Protein AF-A0A9P6Y778-F1 (afdb_monomer_lite)

Sequence (67 aa):
MRAISNDKVNSIYSLLRSKKSNSKVAKQVGVSRTTVQKYRSSLKMSGNVNEAGRPSLISQRMVNYTR

Radius of gyration: 14.43 Å; chains: 1; bounding box: 33×19×43 Å

Organism: NCBI:txid936053

Structure (mmCIF, N/CA/C/O backbone):
data_AF-A0A9P6Y778-F1
#
_entry.id   AF-A0A9P6Y778-F1
#
loop_
_atom_site.group_PDB
_atom_site.id
_atom_site.type_symbol
_atom_site.label_atom_id
_atom_site.label_alt_id
_atom_site.label_comp_id
_atom_site.label_asym_id
_at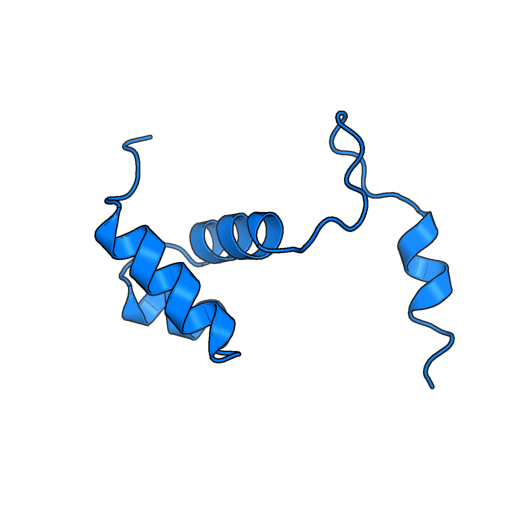om_site.label_entity_id
_atom_site.label_seq_id
_atom_site.pdbx_PDB_ins_code
_atom_site.Cartn_x
_atom_site.Cartn_y
_atom_site.Cartn_z
_atom_site.occupancy
_atom_site.B_iso_or_equiv
_atom_site.auth_seq_id
_atom_site.auth_comp_id
_atom_site.auth_asym_id
_atom_site.auth_atom_id
_atom_site.pdbx_PDB_model_num
ATOM 1 N N . MET A 1 1 ? 4.934 -3.493 -19.131 1.00 47.31 1 MET A N 1
ATOM 2 C CA . MET A 1 1 ? 3.889 -3.147 -18.135 1.00 47.31 1 MET A CA 1
ATOM 3 C C . MET A 1 1 ? 3.416 -1.731 -18.420 1.00 47.31 1 MET A C 1
ATOM 5 O O . MET A 1 1 ? 4.267 -0.860 -18.521 1.00 47.31 1 MET A O 1
ATOM 9 N N . ARG A 1 2 ? 2.106 -1.485 -18.570 1.00 56.69 2 ARG A N 1
ATOM 10 C CA . ARG A 1 2 ? 1.583 -0.107 -18.588 1.00 56.69 2 ARG A CA 1
ATOM 11 C C . ARG A 1 2 ? 1.723 0.482 -17.185 1.00 56.69 2 ARG A C 1
ATOM 13 O O . ARG A 1 2 ? 1.413 -0.202 -16.208 1.00 56.69 2 ARG A O 1
ATOM 20 N N . ALA A 1 3 ? 2.205 1.718 -17.096 1.00 67.69 3 ALA A N 1
ATOM 21 C CA . ALA A 1 3 ? 2.226 2.449 -15.839 1.00 67.69 3 ALA A CA 1
ATOM 22 C C . ALA A 1 3 ? 0.790 2.578 -15.302 1.00 67.69 3 ALA A C 1
ATOM 24 O O . ALA A 1 3 ? -0.160 2.761 -16.066 1.00 67.69 3 ALA A O 1
ATOM 25 N N . ILE A 1 4 ? 0.622 2.420 -13.992 1.00 76.69 4 ILE A N 1
ATOM 26 C CA . ILE A 1 4 ? -0.664 2.653 -13.329 1.00 76.69 4 ILE A CA 1
ATOM 27 C C . ILE A 1 4 ? -0.986 4.153 -13.403 1.00 76.69 4 ILE A C 1
ATOM 29 O O . ILE A 1 4 ? -0.079 4.969 -13.265 1.00 76.69 4 ILE A O 1
ATOM 33 N N . SER A 1 5 ? -2.263 4.513 -13.600 1.00 85.06 5 SER A N 1
ATOM 34 C CA . SER A 1 5 ? -2.689 5.925 -13.596 1.00 85.06 5 SER A CA 1
ATOM 35 C C . SER A 1 5 ? -2.346 6.607 -12.272 1.00 85.06 5 SER A C 1
ATOM 37 O O . SER A 1 5 ? -2.515 6.007 -11.204 1.00 85.06 5 SER A O 1
ATOM 39 N N . ASN A 1 6 ? -1.957 7.879 -12.333 1.00 82.38 6 ASN A N 1
ATOM 40 C CA . ASN A 1 6 ? -1.646 8.689 -11.155 1.00 82.38 6 ASN A CA 1
ATOM 41 C C . ASN A 1 6 ? -2.803 8.712 -10.134 1.00 82.38 6 ASN A C 1
ATOM 43 O O . ASN A 1 6 ? -2.559 8.645 -8.931 1.00 82.38 6 ASN A O 1
ATOM 47 N N . ASP A 1 7 ? -4.062 8.670 -10.579 1.00 85.62 7 ASP A N 1
ATOM 48 C CA . ASP A 1 7 ? -5.241 8.627 -9.693 1.00 85.62 7 ASP A CA 1
ATOM 49 C C . ASP A 1 7 ? -5.288 7.365 -8.826 1.00 85.62 7 ASP A C 1
ATOM 51 O O . ASP A 1 7 ? -5.592 7.401 -7.627 1.00 85.62 7 ASP A O 1
ATOM 55 N N . LYS A 1 8 ? -4.943 6.221 -9.427 1.00 86.38 8 LYS A N 1
ATOM 56 C CA . LYS A 1 8 ? -4.882 4.936 -8.722 1.00 86.38 8 LYS A CA 1
ATOM 57 C C . LYS A 1 8 ? -3.727 4.930 -7.731 1.00 86.38 8 LYS A C 1
ATOM 59 O O . LYS A 1 8 ? -3.880 4.415 -6.627 1.00 86.38 8 LYS A O 1
ATOM 64 N N . VAL A 1 9 ? -2.599 5.532 -8.101 1.00 85.75 9 VAL A N 1
ATOM 65 C CA . VAL A 1 9 ? -1.436 5.695 -7.223 1.00 85.75 9 VAL A CA 1
ATOM 66 C C . VAL A 1 9 ? -1.800 6.537 -5.991 1.00 85.75 9 VAL A C 1
ATOM 68 O O . VAL A 1 9 ? -1.615 6.073 -4.866 1.00 85.75 9 VAL A O 1
ATOM 71 N N . ASN A 1 10 ? -2.422 7.704 -6.180 1.00 87.25 10 ASN A N 1
ATOM 72 C CA . ASN A 1 10 ? -2.888 8.566 -5.085 1.00 87.25 10 ASN A CA 1
ATOM 73 C C . ASN A 1 10 ? -3.905 7.857 -4.180 1.00 87.25 10 ASN A C 1
ATOM 75 O O . ASN A 1 10 ? -3.822 7.937 -2.953 1.00 87.25 10 ASN A O 1
ATOM 79 N N . SER A 1 11 ? -4.820 7.086 -4.772 1.00 88.88 11 SER A N 1
ATOM 80 C CA . SER A 1 11 ? -5.785 6.282 -4.019 1.00 88.88 11 SER A CA 1
ATOM 81 C C . SER A 1 11 ? -5.102 5.206 -3.165 1.00 88.88 11 SER A C 1
ATOM 83 O O . SER A 1 11 ? -5.454 5.036 -1.997 1.00 88.88 11 SER A O 1
ATOM 85 N N . ILE A 1 12 ? -4.093 4.505 -3.700 1.00 87.69 12 ILE A N 1
ATOM 86 C CA . ILE A 1 12 ? -3.292 3.529 -2.939 1.00 87.69 12 ILE A CA 1
ATOM 87 C C . ILE A 1 12 ? -2.604 4.217 -1.755 1.00 87.69 12 ILE A C 1
ATOM 89 O O . ILE A 1 12 ? -2.691 3.711 -0.634 1.00 87.69 12 ILE A O 1
ATOM 93 N N . TYR A 1 13 ? -1.969 5.371 -1.980 1.00 86.38 13 TYR A N 1
ATOM 94 C CA . TYR A 1 13 ? -1.276 6.137 -0.940 1.00 86.38 13 TYR A CA 1
ATOM 95 C C . TYR A 1 13 ? -2.207 6.546 0.208 1.00 86.38 13 TYR A C 1
ATOM 97 O O . TYR A 1 13 ? -1.928 6.237 1.371 1.00 86.38 13 TYR A O 1
ATOM 105 N N . SER A 1 14 ? -3.343 7.171 -0.107 1.00 87.75 14 SER A N 1
ATOM 106 C CA . SER A 1 14 ? -4.325 7.605 0.893 1.00 87.75 14 SER A CA 1
ATOM 107 C C . SER A 1 14 ? -4.868 6.430 1.711 1.00 87.75 14 SER A C 1
ATOM 109 O O . SER A 1 14 ? -4.935 6.496 2.938 1.00 87.75 14 SER A O 1
ATOM 111 N N . LEU A 1 15 ? -5.187 5.309 1.054 1.00 87.38 15 LEU A N 1
ATOM 112 C CA . LEU A 1 15 ? -5.743 4.130 1.722 1.00 87.38 15 LEU A CA 1
ATOM 113 C C . LEU A 1 15 ? -4.723 3.400 2.606 1.00 87.38 15 LEU A C 1
ATOM 115 O O . LEU A 1 15 ? -5.093 2.877 3.662 1.00 87.38 15 LEU A O 1
ATOM 119 N N . LEU A 1 16 ? -3.451 3.366 2.201 1.00 85.06 16 LEU A N 1
ATOM 120 C CA . LEU A 1 16 ? -2.369 2.815 3.019 1.00 85.06 16 LEU A CA 1
ATOM 121 C C . LEU A 1 16 ? -2.099 3.680 4.257 1.00 85.06 16 LEU A C 1
ATOM 123 O O . LEU A 1 16 ? -1.875 3.128 5.336 1.00 85.06 16 LEU A O 1
ATOM 127 N N . ARG A 1 17 ? -2.196 5.013 4.138 1.00 83.19 17 ARG A N 1
ATOM 128 C CA . ARG A 1 17 ? -2.067 5.942 5.275 1.00 83.19 17 ARG A CA 1
ATOM 129 C C . ARG A 1 17 ? -3.177 5.749 6.311 1.00 83.19 17 ARG A C 1
ATOM 131 O O . ARG A 1 17 ? -2.912 5.825 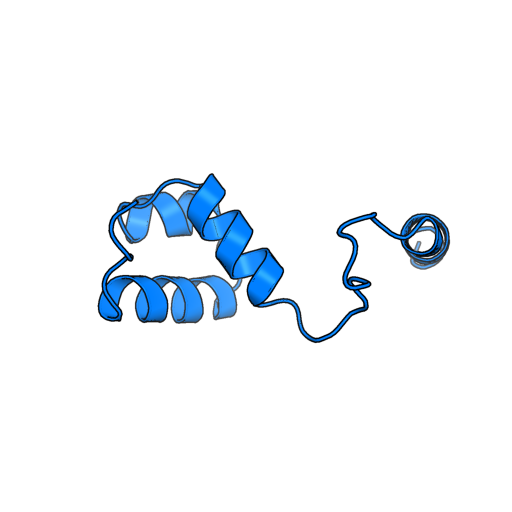7.506 1.00 83.19 17 ARG A O 1
ATOM 138 N N . SER A 1 18 ? -4.382 5.376 5.880 1.00 83.75 18 SER A N 1
ATOM 139 C CA . SER A 1 18 ? -5.492 4.979 6.763 1.00 83.75 18 SER A CA 1
ATOM 140 C C . SER A 1 18 ? -5.333 3.587 7.407 1.00 83.75 18 SER A C 1
ATOM 142 O O . SER A 1 18 ? -6.315 3.027 7.892 1.00 83.75 18 SER A O 1
ATOM 144 N N . LYS A 1 19 ? -4.133 2.984 7.384 1.00 78.88 19 LYS A N 1
ATOM 145 C CA . LYS A 1 19 ? -3.813 1.659 7.956 1.00 78.88 19 LYS A CA 1
ATOM 146 C C . LYS A 1 19 ? -4.692 0.503 7.442 1.00 78.88 19 LYS A C 1
ATOM 148 O O . LYS A 1 19 ? -4.824 -0.525 8.107 1.00 78.88 19 LYS A O 1
ATOM 153 N N . LYS A 1 20 ? -5.268 0.614 6.237 1.00 80.38 20 LYS A N 1
ATOM 154 C CA . LYS A 1 20 ? -6.035 -0.486 5.625 1.00 80.38 20 LYS A CA 1
ATOM 155 C C . LYS A 1 20 ? -5.116 -1.646 5.219 1.00 80.38 20 LYS A C 1
ATOM 157 O O . LYS A 1 20 ? -3.952 -1.462 4.860 1.00 80.38 20 LYS A O 1
ATOM 162 N N . SER A 1 21 ? -5.651 -2.867 5.241 1.00 87.06 21 SER A N 1
ATOM 163 C CA . SER A 1 21 ? -4.929 -4.059 4.784 1.00 87.06 21 SER A CA 1
ATOM 164 C C . SER A 1 21 ? -4.725 -4.043 3.265 1.00 87.06 21 SER A C 1
ATOM 166 O O . SER A 1 21 ? -5.595 -3.601 2.514 1.00 87.06 21 SER A O 1
ATOM 168 N N . ASN A 1 22 ? -3.598 -4.582 2.790 1.00 86.44 22 ASN A N 1
ATOM 169 C CA . ASN A 1 22 ? -3.242 -4.551 1.362 1.00 86.44 22 ASN A CA 1
ATOM 170 C C . ASN A 1 22 ? -4.315 -5.197 0.477 1.00 86.44 22 ASN A C 1
ATOM 172 O O . ASN A 1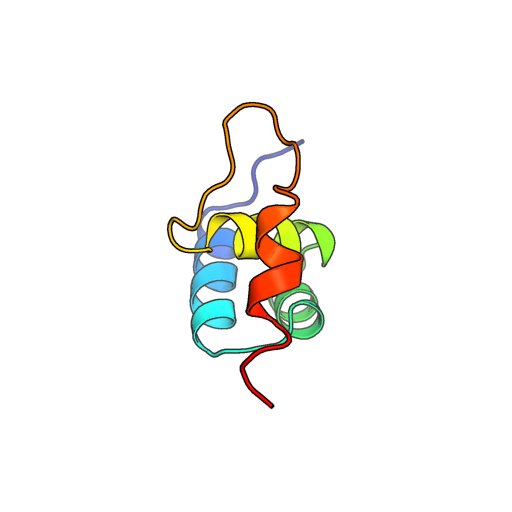 22 ? -4.590 -4.709 -0.614 1.00 86.44 22 ASN A O 1
ATOM 176 N N . SER A 1 23 ? -4.949 -6.269 0.959 1.00 90.00 23 SER A N 1
ATOM 177 C CA . SER A 1 23 ? -6.039 -6.951 0.257 1.00 90.00 23 SER A CA 1
ATOM 178 C C . SER A 1 23 ? -7.265 -6.053 0.080 1.00 90.00 23 SER A C 1
ATOM 180 O O . SER A 1 23 ? -7.902 -6.089 -0.969 1.00 90.00 23 SER A O 1
ATOM 182 N N . LYS A 1 24 ? -7.589 -5.223 1.080 1.00 90.19 24 LYS A N 1
ATOM 183 C CA . LYS A 1 24 ? -8.721 -4.291 1.017 1.00 90.19 24 LYS A CA 1
ATOM 184 C C . LYS A 1 24 ? -8.424 -3.126 0.075 1.00 90.19 24 LYS A C 1
ATOM 186 O O . LYS A 1 24 ? -9.276 -2.774 -0.731 1.00 90.19 24 LYS A O 1
ATOM 191 N N . VAL A 1 25 ? -7.202 -2.592 0.118 1.00 90.44 25 VAL A N 1
ATOM 192 C CA . VAL A 1 25 ? -6.742 -1.541 -0.808 1.00 90.44 25 VAL A CA 1
ATOM 193 C C . VAL A 1 25 ? -6.753 -2.037 -2.256 1.00 90.44 25 VAL A C 1
ATOM 195 O O . VAL A 1 25 ? -7.270 -1.356 -3.132 1.00 90.44 25 VAL A O 1
ATOM 198 N N . ALA A 1 26 ? -6.256 -3.251 -2.499 1.00 91.88 26 ALA A N 1
ATOM 199 C CA . ALA A 1 26 ? -6.232 -3.872 -3.822 1.00 91.88 26 ALA A CA 1
ATOM 200 C C . ALA A 1 26 ? -7.637 -4.001 -4.428 1.00 91.88 26 ALA A C 1
ATOM 202 O O . ALA A 1 26 ? -7.863 -3.568 -5.558 1.00 91.88 26 ALA A O 1
ATOM 203 N N . LYS A 1 27 ? -8.590 -4.524 -3.642 1.00 93.62 27 LYS A N 1
ATOM 204 C CA . LYS A 1 27 ? -10.001 -4.628 -4.041 1.00 93.62 27 LYS A CA 1
ATOM 205 C C . LYS A 1 27 ? -10.624 -3.258 -4.308 1.00 93.62 27 LYS A C 1
ATOM 207 O O . LYS A 1 27 ? -11.338 -3.106 -5.286 1.00 93.62 27 LYS A O 1
ATOM 212 N N . GLN A 1 28 ? -10.330 -2.269 -3.464 1.00 91.62 28 GLN A N 1
ATOM 213 C CA . GLN A 1 28 ? -10.917 -0.934 -3.570 1.00 91.62 28 GLN A CA 1
ATOM 214 C C . GLN A 1 28 ? -10.393 -0.142 -4.782 1.00 91.62 28 GLN A C 1
ATOM 216 O O . GLN A 1 28 ? -11.145 0.619 -5.376 1.00 91.62 28 GLN A O 1
ATOM 221 N N . VAL A 1 29 ? -9.123 -0.316 -5.158 1.00 90.81 29 VAL A N 1
ATOM 222 C CA . VAL A 1 29 ? -8.492 0.425 -6.271 1.00 90.81 29 VAL A CA 1
ATOM 223 C C . VAL A 1 29 ? -8.545 -0.351 -7.600 1.00 90.81 29 VAL A C 1
ATOM 225 O O . VAL A 1 29 ? -8.301 0.209 -8.670 1.00 90.81 29 VAL A O 1
ATOM 228 N N . GLY A 1 30 ? -8.857 -1.650 -7.561 1.00 91.81 30 GLY A N 1
ATOM 229 C CA . GLY A 1 30 ? -8.851 -2.507 -8.748 1.00 91.81 30 GLY A CA 1
ATOM 230 C C . GLY A 1 30 ? -7.433 -2.771 -9.259 1.00 91.81 30 GLY A C 1
ATOM 231 O O . GLY A 1 30 ? -7.150 -2.623 -10.448 1.00 91.81 30 GLY A O 1
ATOM 232 N N . VAL A 1 31 ? -6.517 -3.104 -8.346 1.00 89.88 31 VAL A N 1
ATOM 233 C CA . VAL A 1 31 ? -5.124 -3.470 -8.654 1.00 89.88 31 VAL A CA 1
ATOM 234 C C . VAL A 1 31 ? -4.752 -4.765 -7.945 1.00 89.88 31 VAL A C 1
ATOM 236 O O . VAL A 1 31 ? -5.373 -5.152 -6.957 1.00 89.88 31 VAL A O 1
ATOM 239 N N . SER A 1 32 ? -3.704 -5.443 -8.411 1.00 91.75 32 SER A N 1
ATOM 240 C CA . SER A 1 32 ? -3.225 -6.646 -7.733 1.00 91.75 32 SER A CA 1
ATOM 241 C C . SER A 1 32 ? -2.674 -6.329 -6.337 1.00 91.75 32 SER A C 1
ATOM 243 O O . SER A 1 32 ? -2.030 -5.302 -6.099 1.00 91.75 32 SER A O 1
ATOM 245 N N . ARG A 1 33 ? -2.849 -7.271 -5.403 1.00 90.75 33 ARG A N 1
ATOM 246 C CA . ARG A 1 33 ? -2.270 -7.184 -4.052 1.00 90.75 33 ARG A CA 1
ATOM 247 C C . ARG A 1 33 ? -0.745 -7.028 -4.086 1.00 90.75 33 ARG A C 1
ATOM 249 O O . ARG A 1 33 ? -0.193 -6.319 -3.250 1.00 90.75 33 ARG A O 1
ATOM 256 N N . THR A 1 34 ? -0.073 -7.660 -5.050 1.00 90.88 34 THR A N 1
ATOM 257 C CA . THR A 1 34 ? 1.380 -7.540 -5.254 1.00 90.88 34 THR A CA 1
ATOM 258 C C . THR A 1 34 ? 1.787 -6.120 -5.630 1.00 90.88 34 THR A C 1
ATOM 260 O O . THR A 1 34 ? 2.815 -5.640 -5.163 1.00 90.88 34 THR A O 1
ATOM 263 N N . THR A 1 35 ? 0.956 -5.410 -6.395 1.00 89.38 35 THR A N 1
ATOM 264 C CA . THR A 1 35 ? 1.186 -3.998 -6.708 1.00 89.38 35 THR A CA 1
ATOM 265 C C . THR A 1 35 ? 1.068 -3.139 -5.454 1.00 89.38 35 THR A C 1
ATOM 267 O O . THR A 1 35 ? 1.986 -2.386 -5.146 1.00 89.38 35 THR A O 1
ATOM 270 N N . VAL A 1 36 ? 0.006 -3.317 -4.663 1.00 88.94 36 VAL A N 1
ATOM 271 C CA . VAL A 1 36 ? -0.136 -2.609 -3.378 1.00 88.94 36 VAL A CA 1
ATOM 272 C C . VAL A 1 36 ? 1.039 -2.909 -2.445 1.00 88.94 36 VAL A C 1
ATOM 274 O O . VAL A 1 36 ? 1.537 -2.004 -1.787 1.00 88.94 36 VAL A O 1
ATOM 277 N N . GLN A 1 37 ? 1.523 -4.155 -2.409 1.00 88.12 37 GLN A N 1
ATOM 278 C CA . GLN A 1 37 ? 2.705 -4.528 -1.632 1.00 88.12 37 GLN A CA 1
ATOM 279 C C . GLN A 1 37 ? 3.960 -3.786 -2.104 1.00 88.12 37 GLN A C 1
ATOM 281 O O . GLN A 1 37 ? 4.695 -3.291 -1.257 1.00 88.12 37 GLN A O 1
ATOM 286 N N . LYS A 1 38 ? 4.193 -3.680 -3.420 1.00 85.62 38 LYS A N 1
ATOM 287 C CA . LYS A 1 38 ? 5.313 -2.903 -3.972 1.00 85.62 38 LYS A CA 1
ATOM 288 C C . LYS A 1 38 ? 5.231 -1.443 -3.537 1.00 85.62 38 LYS A C 1
ATOM 290 O O . LYS A 1 38 ? 6.177 -0.964 -2.932 1.00 85.62 38 LYS A O 1
ATOM 295 N N . TYR A 1 39 ? 4.085 -0.785 -3.729 1.00 85.25 39 TYR A N 1
ATOM 296 C CA . TYR A 1 39 ? 3.900 0.607 -3.298 1.00 85.25 39 TYR A CA 1
ATOM 297 C C . TYR A 1 39 ? 4.018 0.774 -1.784 1.00 85.25 39 TYR A C 1
ATOM 299 O O . TYR A 1 39 ? 4.613 1.739 -1.330 1.00 85.25 39 TYR A O 1
ATOM 307 N N . ARG A 1 40 ? 3.519 -0.172 -0.983 1.00 82.81 40 ARG A N 1
ATOM 308 C CA . ARG A 1 40 ? 3.680 -0.155 0.477 1.00 82.81 40 ARG A CA 1
ATOM 309 C C . ARG A 1 40 ? 5.140 -0.318 0.903 1.00 82.81 40 ARG A C 1
ATOM 311 O O . ARG A 1 40 ? 5.557 0.320 1.862 1.00 82.81 40 ARG A O 1
ATOM 318 N N . SER A 1 41 ? 5.901 -1.162 0.211 1.00 80.06 41 SER A N 1
ATOM 319 C CA . SER A 1 41 ? 7.345 -1.289 0.416 1.00 80.06 41 SER A CA 1
ATOM 320 C C . SER A 1 41 ? 8.088 -0.027 -0.029 1.00 80.06 41 SER A C 1
ATOM 322 O O . SER A 1 41 ? 8.997 0.386 0.673 1.00 80.06 41 SER A O 1
ATOM 324 N N . SER A 1 42 ? 7.667 0.621 -1.120 1.00 74.25 42 SER A N 1
ATOM 325 C CA . SER A 1 42 ? 8.180 1.930 -1.551 1.00 74.25 42 SER A CA 1
ATOM 326 C C . SER A 1 42 ? 7.777 3.074 -0.605 1.00 74.25 42 SER A C 1
ATOM 328 O O . SER A 1 42 ? 8.481 4.069 -0.517 1.00 74.25 42 SER A O 1
ATOM 330 N N . LEU A 1 43 ? 6.657 2.928 0.116 1.00 67.00 43 LEU A N 1
ATOM 331 C CA . LEU A 1 43 ? 6.148 3.858 1.135 1.00 67.00 43 LEU A CA 1
ATOM 332 C C . LEU A 1 43 ? 6.794 3.720 2.497 1.00 67.00 43 LEU A C 1
ATOM 334 O O . LEU A 1 43 ? 6.619 4.622 3.315 1.00 67.00 43 LEU A O 1
ATOM 338 N N . LYS A 1 44 ? 7.504 2.616 2.765 1.00 53.91 44 LYS A N 1
ATOM 339 C CA . LYS A 1 44 ? 8.507 2.632 3.826 1.00 53.91 44 LYS A CA 1
ATOM 340 C C . LYS A 1 44 ? 9.507 3.706 3.387 1.00 53.91 44 LYS A C 1
ATOM 342 O O . LYS A 1 44 ? 10.325 3.472 2.511 1.00 53.91 44 LYS A O 1
ATOM 347 N N . MET A 1 45 ? 9.349 4.949 3.844 1.00 50.16 45 MET A N 1
ATOM 348 C CA . MET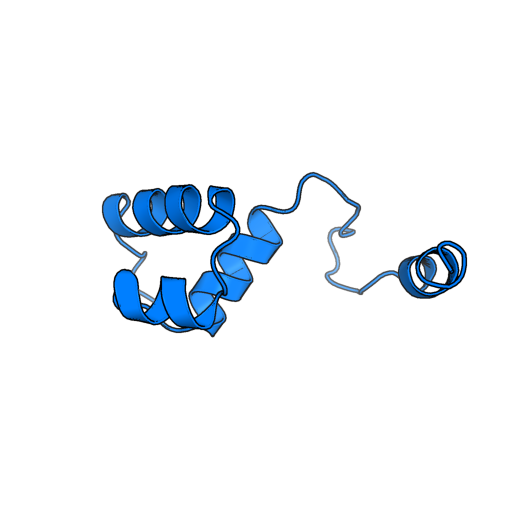 A 1 45 ? 10.031 5.400 5.054 1.00 50.16 45 MET A CA 1
ATOM 349 C C . MET A 1 45 ? 11.412 4.765 5.057 1.00 50.16 45 MET A C 1
ATOM 351 O O . MET A 1 45 ? 11.540 3.599 5.430 1.00 50.16 45 MET A O 1
ATOM 355 N N . SER A 1 46 ? 12.377 5.526 4.534 1.00 41.91 46 SER A N 1
ATOM 356 C CA . SER A 1 46 ? 13.811 5.261 4.574 1.00 41.91 46 SER A CA 1
ATOM 357 C C . SER A 1 46 ? 14.172 4.426 5.801 1.00 41.91 46 SER A C 1
ATOM 359 O O . SER A 1 46 ? 14.190 4.893 6.935 1.00 41.91 46 SER A O 1
ATOM 361 N N . GLY A 1 47 ? 14.351 3.142 5.552 1.00 44.50 47 GLY A N 1
ATOM 362 C CA . GLY A 1 47 ? 14.673 2.125 6.531 1.00 44.50 47 GLY A CA 1
ATOM 363 C C . GLY A 1 47 ? 15.483 1.082 5.794 1.00 44.50 47 GLY A C 1
ATOM 364 O O . GLY A 1 47 ? 15.007 -0.026 5.580 1.00 44.50 47 GLY A O 1
ATOM 365 N N . ASN A 1 48 ? 16.645 1.538 5.314 1.00 46.16 48 ASN A N 1
ATOM 366 C CA . ASN A 1 48 ? 17.758 0.792 4.734 1.00 46.16 48 ASN A CA 1
ATOM 367 C C . ASN A 1 48 ? 17.375 -0.410 3.860 1.00 46.16 48 ASN A C 1
ATOM 369 O O . ASN A 1 48 ? 17.367 -1.558 4.306 1.00 46.16 48 ASN A O 1
ATOM 373 N N . VAL A 1 49 ? 17.169 -0.142 2.571 1.00 45.62 49 VAL A N 1
ATOM 374 C CA . VAL A 1 49 ? 17.372 -1.150 1.528 1.00 45.62 49 VAL A CA 1
ATOM 375 C C . VAL A 1 49 ? 18.642 -0.738 0.790 1.00 45.62 49 VAL A C 1
ATOM 377 O O . VAL A 1 49 ? 18.634 0.269 0.090 1.00 45.62 49 VAL A O 1
ATOM 380 N N . ASN A 1 50 ? 19.742 -1.469 0.990 1.00 46.19 50 ASN A N 1
ATOM 381 C CA . ASN A 1 50 ? 20.954 -1.257 0.197 1.00 46.19 50 ASN A CA 1
ATOM 382 C C . ASN A 1 50 ? 20.652 -1.549 -1.283 1.00 46.19 50 ASN A C 1
ATOM 384 O O . ASN A 1 50 ? 19.898 -2.479 -1.589 1.00 46.19 50 ASN A O 1
ATOM 388 N N . GLU A 1 51 ? 21.279 -0.781 -2.178 1.00 45.38 51 GLU A N 1
ATOM 389 C CA . GLU A 1 51 ? 21.031 -0.707 -3.634 1.00 45.38 51 GLU A CA 1
ATOM 390 C C . GLU A 1 51 ? 21.082 -2.051 -4.394 1.00 45.38 51 GLU A C 1
ATOM 392 O O . GLU A 1 51 ? 20.626 -2.135 -5.529 1.00 45.38 51 GLU A O 1
ATOM 397 N N . ALA A 1 52 ? 21.551 -3.135 -3.770 1.00 50.94 52 ALA A N 1
ATOM 398 C CA . ALA A 1 52 ? 21.665 -4.466 -4.371 1.00 50.94 52 ALA A CA 1
ATOM 399 C C . ALA A 1 52 ? 20.508 -5.443 -4.045 1.00 50.94 52 ALA A C 1
ATOM 401 O O . ALA A 1 52 ? 20.602 -6.631 -4.349 1.00 50.94 52 ALA A O 1
ATOM 402 N N . GLY A 1 53 ? 19.424 -5.000 -3.393 1.00 48.19 53 GLY A N 1
ATOM 403 C CA . GLY A 1 53 ? 18.211 -5.820 -3.222 1.00 48.19 53 GLY A CA 1
ATOM 404 C C . GLY A 1 53 ? 18.329 -7.023 -2.271 1.00 48.19 53 GLY A C 1
ATOM 405 O O . GLY A 1 53 ? 17.443 -7.878 -2.254 1.00 48.19 53 GLY A O 1
ATOM 406 N N . ARG A 1 54 ? 19.384 -7.108 -1.450 1.00 44.09 54 ARG A N 1
ATOM 407 C CA . ARG A 1 54 ? 19.500 -8.136 -0.402 1.00 44.09 54 ARG A CA 1
ATOM 408 C C . ARG A 1 54 ? 18.845 -7.655 0.900 1.00 44.09 54 ARG A C 1
ATOM 410 O O . ARG A 1 54 ? 19.219 -6.589 1.390 1.00 44.09 54 ARG A O 1
ATOM 417 N N . PRO A 1 55 ? 17.906 -8.413 1.499 1.00 47.69 55 PRO A N 1
ATOM 418 C CA . PRO A 1 55 ? 17.392 -8.083 2.823 1.00 47.69 55 PRO A CA 1
ATOM 419 C C . PRO A 1 55 ? 18.529 -8.189 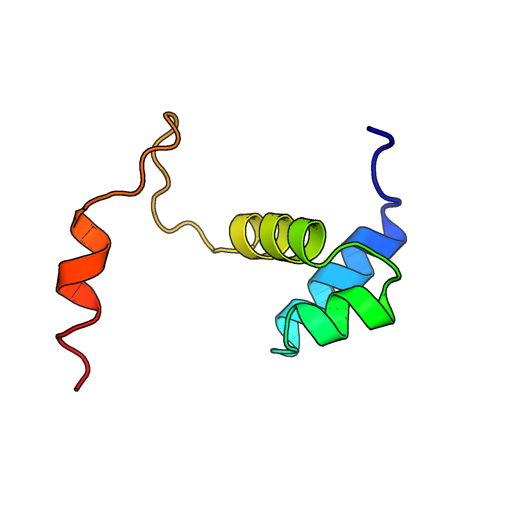3.848 1.00 47.69 55 PRO A C 1
ATOM 421 O O . PRO A 1 55 ? 19.218 -9.207 3.919 1.00 47.69 55 PRO A O 1
ATOM 424 N N . SER A 1 56 ? 18.752 -7.128 4.627 1.00 46.84 56 SER A N 1
ATOM 425 C CA . SER A 1 56 ? 19.786 -7.123 5.658 1.00 46.84 56 SER A CA 1
ATOM 426 C C . SER A 1 56 ? 19.389 -8.077 6.790 1.00 46.84 56 SER A C 1
ATOM 428 O O . SER A 1 56 ? 18.326 -7.952 7.403 1.00 46.84 56 SER A O 1
ATOM 430 N N . LEU A 1 57 ? 20.278 -9.022 7.110 1.00 51.47 57 LEU A N 1
ATOM 431 C CA . LEU A 1 57 ? 20.158 -9.946 8.253 1.00 51.47 57 LEU A CA 1
ATOM 432 C C . LEU A 1 57 ? 20.035 -9.217 9.612 1.00 51.47 57 LEU A C 1
ATOM 434 O O . LEU A 1 57 ? 19.764 -9.833 10.638 1.00 51.47 57 LEU A O 1
ATOM 438 N N . ILE A 1 58 ? 20.185 -7.891 9.616 1.00 49.56 58 ILE A N 1
ATOM 439 C CA . ILE A 1 58 ? 20.128 -7.008 10.781 1.00 49.56 58 ILE A CA 1
ATOM 440 C C . ILE A 1 58 ? 18.685 -6.836 11.299 1.00 49.56 58 ILE A C 1
ATOM 442 O O . ILE A 1 58 ? 18.484 -6.625 12.493 1.00 49.56 58 ILE A O 1
ATOM 446 N N . SER A 1 59 ? 17.653 -7.016 10.461 1.00 49.34 59 SER A N 1
ATOM 447 C CA . SER A 1 59 ? 16.263 -6.784 10.895 1.00 49.34 59 SER A CA 1
ATOM 448 C C . SER A 1 59 ? 15.673 -7.887 11.787 1.00 49.34 59 SER A C 1
ATOM 450 O O . SER A 1 59 ? 14.685 -7.618 12.468 1.00 49.34 59 SER A O 1
ATOM 452 N N . GLN A 1 60 ? 16.229 -9.106 11.825 1.00 50.41 60 GLN A N 1
ATOM 453 C CA . GLN A 1 60 ? 15.685 -10.173 12.686 1.00 50.41 60 GLN A CA 1
ATOM 454 C C . GLN A 1 60 ? 16.015 -9.963 14.171 1.00 50.41 60 GLN A C 1
ATOM 456 O O . GLN A 1 60 ? 15.236 -10.363 15.033 1.00 50.41 60 GLN A O 1
ATOM 461 N N . ARG A 1 61 ? 17.127 -9.286 14.492 1.00 45.31 61 ARG A N 1
ATOM 462 C CA . ARG A 1 61 ? 17.572 -9.108 15.885 1.00 45.31 61 ARG A CA 1
ATOM 463 C C . ARG A 1 61 ? 16.792 -8.024 16.643 1.00 45.31 61 ARG A C 1
ATOM 465 O O . ARG A 1 61 ? 16.705 -8.103 17.860 1.00 45.31 61 ARG A O 1
ATOM 472 N N . MET A 1 62 ? 16.179 -7.058 15.946 1.00 49.50 62 MET A N 1
ATOM 473 C CA . MET A 1 62 ? 15.420 -5.959 16.576 1.00 49.50 62 MET A CA 1
ATOM 474 C C . MET A 1 62 ? 13.940 -6.283 16.841 1.00 49.50 62 MET A C 1
ATOM 476 O O . MET A 1 62 ? 13.331 -5.661 17.704 1.00 49.50 62 MET A O 1
ATOM 480 N N . VAL A 1 63 ? 13.353 -7.262 16.141 1.00 51.84 63 VAL A N 1
ATOM 481 C CA . VAL A 1 63 ? 11.931 -7.628 16.323 1.00 51.84 63 VAL A CA 1
ATOM 482 C C . VAL A 1 63 ? 11.705 -8.429 17.614 1.00 51.84 63 VAL A C 1
ATOM 484 O O . VAL A 1 63 ? 10.631 -8.358 18.198 1.00 51.84 63 VAL A O 1
ATOM 487 N N . ASN A 1 64 ? 12.729 -9.124 18.119 1.00 47.59 64 ASN A N 1
ATOM 488 C CA . ASN A 1 64 ? 12.627 -9.937 19.337 1.00 47.59 64 ASN A CA 1
ATOM 489 C C . ASN A 1 64 ? 12.847 -9.156 20.650 1.00 47.59 64 ASN A C 1
ATOM 491 O O . ASN A 1 64 ? 12.810 -9.768 21.712 1.00 47.59 64 ASN A O 1
ATOM 495 N N . TYR A 1 65 ? 13.073 -7.835 20.606 1.00 43.38 65 TYR A N 1
ATOM 496 C CA . TYR A 1 65 ? 13.342 -7.015 21.804 1.00 43.38 65 TYR A CA 1
ATOM 497 C C . TYR A 1 65 ? 12.153 -6.146 22.254 1.00 43.38 65 TYR A C 1
ATOM 499 O O . TYR A 1 65 ? 12.278 -5.347 23.172 1.00 43.38 65 TYR A O 1
ATOM 507 N N . THR A 1 66 ? 10.992 -6.273 21.611 1.00 44.47 66 THR A N 1
ATOM 508 C CA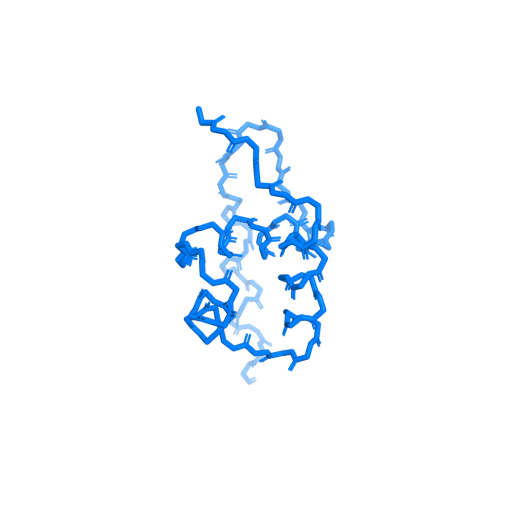 . THR A 1 66 ? 9.753 -5.571 22.006 1.00 44.47 66 THR A CA 1
ATOM 509 C C . THR A 1 66 ? 8.663 -6.568 22.407 1.00 44.47 66 THR A C 1
ATOM 511 O O . THR A 1 66 ? 7.522 -6.477 21.957 1.00 44.47 66 THR A O 1
ATOM 514 N N . ARG A 1 67 ? 9.047 -7.554 23.227 1.00 43.72 67 ARG A N 1
ATOM 515 C CA . ARG A 1 67 ? 8.121 -8.377 24.010 1.00 43.72 67 ARG A CA 1
ATOM 516 C C . ARG A 1 67 ? 8.000 -7.802 25.413 1.00 43.72 67 ARG A C 1
ATOM 518 O O . ARG A 1 67 ? 9.053 -7.390 25.942 1.00 43.72 67 ARG A O 1
#

Foldseek 3Di:
DDDDDPVLLVQLVVCVVVVDDLVVSCVVSVHDSVVSVVSVVVVPDPDDDPPPRDDDPVVVVVVVPPD

Secondary structure (DSSP, 8-state):
-PPPPHHHHHHHHHHHHTT--HHHHHHHHT--HHHHHHHHHHHS-S----TT-PPPTTHHHHHTT--

InterPro domains:
  IPR006120 Resolvase, HTH domain [PF02796] (3-39)

pLDDT: mean 71.0, std 19.19, range [41.91, 93.62]